Protein AF-A0A536DDC6-F1 (afdb_monomer_lite)

Structure (mmCIF, N/CA/C/O backbone):
data_AF-A0A536DDC6-F1
#
_entry.id   AF-A0A536DDC6-F1
#
loop_
_atom_site.group_PDB
_atom_site.id
_atom_site.type_symbol
_atom_site.label_atom_id
_atom_site.label_alt_id
_atom_site.label_comp_id
_atom_site.label_asym_id
_atom_site.label_entity_id
_atom_site.label_seq_id
_atom_site.pdbx_PDB_ins_code
_atom_site.Cartn_x
_atom_site.Cartn_y
_atom_site.Cartn_z
_atom_site.occupancy
_atom_site.B_iso_or_equiv
_atom_site.auth_seq_id
_atom_site.auth_comp_id
_atom_site.auth_asym_id
_atom_site.auth_atom_id
_atom_site.pdbx_PDB_model_num
ATOM 1 N N . MET A 1 1 ? -12.020 1.273 -2.823 1.00 86.56 1 MET A N 1
ATOM 2 C CA . MET A 1 1 ? -11.001 1.299 -1.746 1.00 86.56 1 MET A CA 1
ATOM 3 C C . MET A 1 1 ? -11.584 1.930 -0.496 1.00 86.56 1 MET A C 1
ATOM 5 O O . MET A 1 1 ? -11.653 1.221 0.490 1.00 86.56 1 MET A O 1
ATOM 9 N N . ALA A 1 2 ? -12.032 3.189 -0.550 1.00 88.56 2 ALA A N 1
ATOM 10 C CA . ALA A 1 2 ? -12.592 3.898 0.605 1.00 88.56 2 ALA A CA 1
ATOM 11 C C . ALA A 1 2 ? -13.832 3.214 1.211 1.00 88.56 2 ALA A C 1
ATOM 13 O O . ALA A 1 2 ? -13.877 3.026 2.417 1.00 88.56 2 ALA A O 1
ATOM 14 N N . ASP A 1 3 ? -14.771 2.751 0.380 1.00 93.94 3 ASP A N 1
ATOM 15 C CA . ASP A 1 3 ? -16.054 2.212 0.876 1.00 93.94 3 ASP A CA 1
ATOM 16 C C . ASP A 1 3 ? -15.953 0.810 1.493 1.00 93.94 3 ASP A C 1
ATOM 18 O O . ASP A 1 3 ? -16.800 0.391 2.272 1.00 93.94 3 ASP A O 1
ATOM 22 N 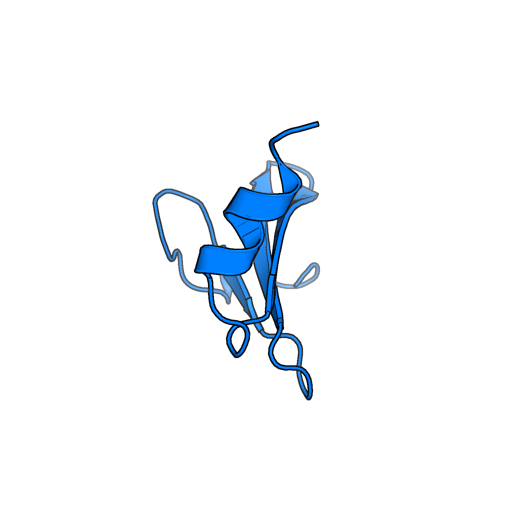N . ASN A 1 4 ? -14.920 0.049 1.124 1.00 96.19 4 ASN A N 1
ATOM 23 C CA . ASN A 1 4 ? -14.673 -1.284 1.668 1.00 96.19 4 ASN A CA 1
ATOM 24 C C . ASN A 1 4 ? -13.165 -1.585 1.611 1.00 96.19 4 ASN A C 1
ATOM 26 O O . ASN A 1 4 ? -12.706 -2.262 0.688 1.00 96.19 4 ASN A O 1
ATOM 30 N N . PRO A 1 5 ? -12.352 -1.042 2.531 1.00 96.19 5 PRO A N 1
ATOM 31 C CA . PRO A 1 5 ? -10.900 -1.214 2.500 1.00 96.19 5 PRO A CA 1
ATOM 32 C C . PRO A 1 5 ? -10.456 -2.596 3.003 1.00 96.19 5 PRO A C 1
ATOM 34 O O . PRO A 1 5 ? -9.345 -3.036 2.703 1.00 96.19 5 PRO A O 1
ATOM 37 N N . LEU A 1 6 ? -11.325 -3.309 3.727 1.00 97.12 6 LEU A N 1
ATOM 38 C CA . LEU A 1 6 ? -11.041 -4.638 4.270 1.00 97.12 6 LEU A CA 1
ATOM 39 C C . LEU A 1 6 ? -11.126 -5.755 3.221 1.00 97.12 6 LEU A C 1
ATOM 41 O O . LEU A 1 6 ? -10.521 -6.803 3.435 1.00 97.12 6 LEU A O 1
ATOM 45 N N . GLN A 1 7 ? -11.769 -5.518 2.067 1.00 97.25 7 GLN A N 1
ATOM 46 C CA . GLN A 1 7 ? -11.798 -6.478 0.949 1.00 97.25 7 GLN A CA 1
ATOM 47 C C . GLN A 1 7 ? -10.405 -6.794 0.372 1.00 97.25 7 GLN A C 1
ATOM 49 O O . GLN A 1 7 ? -10.217 -7.807 -0.296 1.00 97.25 7 GLN A O 1
ATOM 54 N N . PHE A 1 8 ? -9.425 -5.910 0.582 1.00 97.12 8 PHE A N 1
ATOM 55 C CA . PHE A 1 8 ? -8.066 -6.091 0.083 1.00 97.12 8 PHE A CA 1
ATOM 56 C C . PHE A 1 8 ? -7.244 -6.857 1.111 1.00 97.12 8 PHE A C 1
ATOM 58 O O . PHE A 1 8 ? -7.105 -6.401 2.244 1.00 97.12 8 PHE A O 1
ATOM 65 N N . ALA A 1 9 ? -6.657 -7.984 0.716 1.00 96.50 9 ALA A N 1
ATOM 66 C CA . ALA A 1 9 ? -5.810 -8.773 1.600 1.00 96.50 9 ALA A CA 1
ATOM 67 C C . ALA A 1 9 ? -4.608 -7.970 2.127 1.00 96.50 9 ALA A C 1
ATOM 69 O O . ALA A 1 9 ? -4.059 -7.091 1.450 1.00 96.50 9 ALA A O 1
ATOM 70 N N . VAL A 1 10 ? -4.189 -8.312 3.343 1.00 97.38 10 VAL A N 1
ATOM 71 C CA . VAL A 1 10 ? -2.922 -7.852 3.907 1.00 97.38 10 VAL A CA 1
ATOM 72 C C . VAL A 1 10 ? -1.784 -8.480 3.106 1.00 97.38 10 VAL A C 1
ATOM 74 O O . VAL A 1 10 ? -1.714 -9.698 2.972 1.00 97.38 10 VAL A O 1
ATOM 77 N N . LEU A 1 11 ? -0.905 -7.641 2.564 1.00 95.94 11 LEU A N 1
ATOM 78 C CA . LEU A 1 11 ? 0.253 -8.066 1.779 1.00 95.94 11 LEU A CA 1
ATOM 79 C C . LEU A 1 11 ? 1.500 -8.227 2.657 1.00 95.94 11 LEU A C 1
ATOM 81 O O . LEU A 1 11 ? 2.251 -9.182 2.499 1.00 95.94 11 LEU A O 1
ATOM 85 N N . HIS A 1 12 ? 1.731 -7.277 3.566 1.00 95.62 12 HIS A N 1
ATOM 86 C CA . HIS A 1 12 ? 2.852 -7.285 4.504 1.00 95.62 12 HIS A CA 1
ATOM 87 C C . HIS A 1 12 ? 2.502 -6.440 5.732 1.00 95.62 12 HIS A C 1
ATOM 89 O O . HIS A 1 12 ? 2.105 -5.285 5.581 1.00 95.62 12 HIS A O 1
ATOM 95 N N . ARG A 1 13 ? 2.671 -6.983 6.944 1.00 95.56 13 ARG A N 1
ATOM 96 C CA . ARG A 1 13 ? 2.277 -6.329 8.210 1.00 95.56 13 ARG A CA 1
ATOM 97 C C . ARG A 1 13 ? 0.815 -5.868 8.189 1.00 95.56 13 ARG A C 1
ATOM 99 O O . ARG A 1 13 ? -0.067 -6.707 8.219 1.00 95.56 13 ARG A O 1
ATOM 106 N N . ASN A 1 14 ? 0.547 -4.566 8.139 1.00 96.81 14 ASN A N 1
ATOM 107 C CA . ASN A 1 14 ? -0.789 -3.972 8.028 1.00 96.81 14 ASN A CA 1
ATOM 108 C C . ASN A 1 14 ? -1.040 -3.326 6.652 1.00 96.81 14 ASN A C 1
ATOM 110 O O . ASN A 1 14 ? -2.089 -2.718 6.437 1.00 96.81 14 ASN A O 1
ATOM 114 N N . ILE A 1 15 ? -0.093 -3.457 5.718 1.00 98.19 15 ILE A N 1
ATOM 115 C CA . ILE A 1 15 ? -0.167 -2.873 4.381 1.00 98.19 15 ILE A CA 1
ATOM 116 C C . ILE A 1 15 ? -1.073 -3.729 3.504 1.00 98.19 15 ILE A C 1
ATOM 118 O O . ILE A 1 15 ? -0.898 -4.945 3.385 1.00 98.19 15 ILE A O 1
ATOM 122 N N . ARG A 1 16 ? -2.009 -3.067 2.832 1.00 98.12 16 ARG A N 1
ATOM 123 C CA . ARG A 1 16 ? -2.927 -3.632 1.841 1.00 98.12 16 ARG A CA 1
ATOM 124 C C . ARG A 1 16 ? -2.644 -3.016 0.475 1.00 98.12 16 ARG A C 1
ATOM 126 O O . ARG A 1 16 ? -2.082 -1.925 0.382 1.00 98.12 16 ARG A O 1
ATOM 133 N N . ARG A 1 17 ? -3.023 -3.717 -0.598 1.00 97.62 17 ARG A N 1
ATOM 134 C CA . ARG A 1 17 ? -2.809 -3.258 -1.981 1.00 97.62 17 ARG A CA 1
ATOM 135 C C . ARG A 1 17 ? -4.094 -3.291 -2.799 1.00 97.62 17 ARG A C 1
ATOM 137 O O . ARG A 1 17 ? -4.662 -4.361 -3.004 1.00 97.62 17 ARG A O 1
ATOM 144 N N . ALA A 1 18 ? -4.475 -2.150 -3.368 1.00 97.19 18 ALA A N 1
ATOM 145 C CA . ALA A 1 18 ? -5.509 -2.052 -4.395 1.00 97.19 18 ALA A CA 1
ATOM 146 C C . ALA A 1 18 ? -4.870 -1.944 -5.789 1.00 97.19 18 ALA A C 1
ATOM 148 O O . ALA A 1 18 ? -3.956 -1.146 -6.000 1.00 97.19 18 ALA A O 1
ATOM 149 N N . ARG A 1 19 ? -5.346 -2.734 -6.760 1.00 95.38 19 ARG A N 1
ATOM 150 C CA . ARG A 1 19 ? -4.962 -2.560 -8.172 1.00 95.38 19 ARG A CA 1
ATOM 151 C C . ARG A 1 19 ? -5.789 -1.446 -8.801 1.00 95.38 19 ARG A C 1
ATOM 153 O O . ARG A 1 19 ? -7.006 -1.415 -8.633 1.00 95.38 19 ARG A O 1
ATOM 160 N N . VAL A 1 20 ? -5.139 -0.588 -9.580 1.00 94.12 20 VAL A N 1
ATOM 161 C CA . VAL A 1 20 ? -5.828 0.394 -10.422 1.00 94.12 20 VAL A CA 1
ATOM 162 C C . VAL A 1 20 ? -6.312 -0.322 -11.684 1.00 94.12 20 VAL A C 1
ATOM 164 O O . VAL A 1 20 ? -5.516 -0.875 -12.440 1.00 94.12 20 VAL A O 1
ATOM 167 N N . ARG A 1 21 ? -7.627 -0.375 -11.911 1.00 92.50 21 ARG A N 1
ATOM 168 C CA . ARG A 1 21 ? -8.190 -1.059 -13.085 1.00 92.50 21 ARG A CA 1
ATOM 169 C C . ARG A 1 21 ? -7.710 -0.377 -14.372 1.00 92.50 21 ARG A C 1
ATOM 171 O O . ARG A 1 21 ? -7.779 0.839 -14.476 1.00 92.50 21 ARG A O 1
ATOM 178 N N . GLY A 1 22 ? -7.239 -1.163 -15.342 1.00 93.69 22 GLY A N 1
ATOM 179 C CA . GLY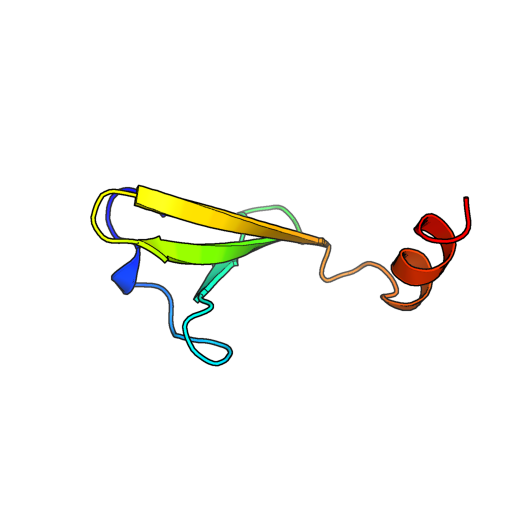 A 1 22 ? -6.769 -0.662 -16.643 1.00 93.69 22 GLY A CA 1
ATOM 180 C C . GLY A 1 22 ? -5.349 -0.085 -16.650 1.00 93.69 22 GLY A C 1
ATOM 181 O O . GLY A 1 22 ? -4.815 0.165 -17.723 1.00 93.69 22 GLY A O 1
ATOM 182 N N . PHE A 1 23 ? -4.705 0.060 -15.490 1.00 93.38 23 PHE A N 1
ATOM 183 C CA . PHE A 1 23 ? -3.348 0.592 -15.390 1.00 93.38 23 PHE A CA 1
ATOM 184 C C . PHE A 1 23 ? -2.454 -0.359 -14.589 1.00 93.38 23 PHE A C 1
ATOM 186 O O . PHE A 1 23 ? -2.909 -0.978 -13.626 1.00 93.38 23 PHE A O 1
ATOM 193 N N . PRO A 1 24 ? -1.158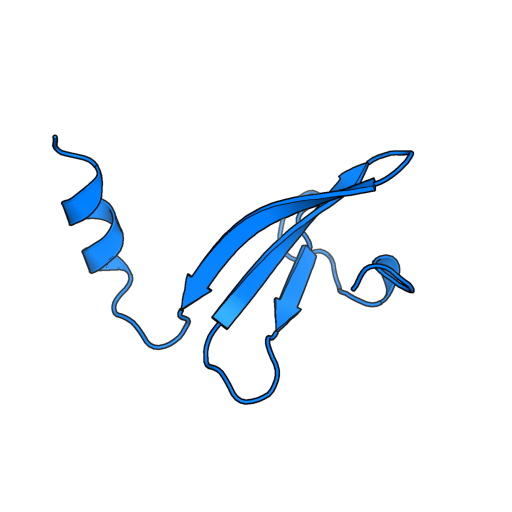 -0.481 -14.917 1.00 95.06 24 PRO A N 1
ATOM 194 C CA . PRO A 1 24 ? -0.247 -1.366 -14.197 1.00 95.06 24 PRO A CA 1
ATOM 195 C C . PRO A 1 24 ? 0.187 -0.776 -12.844 1.00 95.06 24 PRO A C 1
ATOM 197 O O . PRO A 1 24 ? 1.309 -1.008 -12.416 1.00 95.06 24 PRO A O 1
ATOM 200 N N . TYR A 1 25 ? -0.664 -0.008 -12.162 1.00 96.38 25 TYR A N 1
ATOM 201 C CA . TYR A 1 25 ? -0.361 0.606 -10.872 1.00 96.38 25 TYR A CA 1
ATOM 202 C C . TYR A 1 25 ? -1.035 -0.136 -9.714 1.00 96.38 25 TYR A C 1
ATOM 204 O O . TYR A 1 25 ? -2.179 -0.592 -9.813 1.00 96.38 25 TYR A O 1
ATOM 212 N N . GLY A 1 26 ? -0.320 -0.231 -8.595 1.00 96.12 26 GLY A N 1
ATOM 213 C CA . GLY A 1 26 ? -0.843 -0.658 -7.302 1.00 96.12 26 GLY A CA 1
ATOM 214 C C . GLY A 1 26 ? -0.754 0.476 -6.285 1.00 96.12 26 GLY A C 1
ATOM 215 O O . GLY A 1 26 ? 0.319 1.055 -6.111 1.00 96.12 26 GLY A O 1
ATOM 216 N N . LEU A 1 27 ? -1.866 0.760 -5.610 1.00 97.25 27 LEU A N 1
ATOM 217 C CA . LEU A 1 27 ? -1.925 1.648 -4.450 1.00 97.25 27 LEU A CA 1
ATOM 218 C C . LEU A 1 27 ? -1.723 0.818 -3.187 1.00 97.25 27 LEU A C 1
ATOM 220 O O . LEU A 1 27 ? -2.477 -0.126 -2.943 1.00 97.25 27 LEU A O 1
ATOM 224 N N . PHE A 1 28 ? -0.710 1.165 -2.405 1.00 97.56 28 PHE A N 1
ATOM 225 C CA . PHE A 1 28 ? -0.393 0.543 -1.128 1.00 97.56 28 PHE A CA 1
ATOM 226 C C . PHE A 1 28 ? -0.883 1.461 -0.023 1.00 97.56 28 PHE A C 1
ATOM 228 O O . PHE A 1 28 ? -0.600 2.660 -0.043 1.00 97.56 28 PHE A O 1
ATOM 235 N N . PHE A 1 29 ? -1.635 0.908 0.918 1.00 98.19 29 PHE A N 1
ATOM 236 C CA . PHE A 1 29 ? -2.302 1.695 1.941 1.00 98.19 29 PHE A CA 1
ATOM 237 C C . PHE A 1 29 ? -2.402 0.943 3.264 1.00 98.19 29 PHE A C 1
ATOM 239 O O . PHE A 1 29 ? -2.326 -0.287 3.305 1.00 98.19 29 PHE A O 1
ATOM 246 N N . ILE A 1 30 ? -2.606 1.703 4.332 1.00 98.31 30 ILE A N 1
ATOM 247 C CA . ILE A 1 30 ? -2.986 1.206 5.655 1.00 98.31 30 ILE A CA 1
ATOM 248 C C . ILE A 1 30 ? -4.370 1.749 6.019 1.00 98.31 30 ILE A C 1
ATOM 250 O O . ILE A 1 30 ? -4.851 2.716 5.423 1.00 98.31 30 ILE A O 1
ATOM 254 N N . ILE A 1 31 ? -5.019 1.100 6.980 1.00 97.75 31 ILE A N 1
ATOM 255 C CA . ILE A 1 31 ? -6.283 1.560 7.556 1.00 97.75 31 ILE A CA 1
ATOM 256 C C . ILE A 1 31 ? -5.958 2.110 8.942 1.00 97.75 31 ILE A C 1
ATOM 258 O O . ILE A 1 31 ? -5.415 1.381 9.773 1.00 97.75 31 ILE A O 1
ATOM 262 N N . GLU A 1 32 ? -6.267 3.382 9.157 1.00 96.12 32 GLU A N 1
ATOM 263 C CA . GLU A 1 32 ? -6.285 4.035 10.466 1.00 96.12 32 GLU A CA 1
ATOM 264 C C . GLU A 1 32 ? -7.743 4.173 10.933 1.00 96.12 32 GLU A C 1
ATOM 266 O O . GLU A 1 32 ? -8.671 3.865 10.184 1.00 96.12 32 GLU A O 1
ATOM 271 N N . THR A 1 33 ? -7.956 4.603 12.178 1.00 94.12 33 THR A N 1
ATOM 272 C CA . THR A 1 33 ? -9.278 4.609 12.829 1.00 94.12 33 THR A CA 1
ATOM 273 C C . THR A 1 33 ? -10.358 5.334 12.020 1.00 94.12 33 THR A C 1
ATOM 275 O O . THR A 1 33 ? -11.493 4.870 11.969 1.00 94.12 33 THR A O 1
ATOM 278 N N . ASP A 1 34 ? -10.015 6.449 11.379 1.00 95.19 34 ASP A N 1
ATOM 279 C CA . ASP A 1 34 ? -10.945 7.346 10.686 1.00 95.19 34 ASP A CA 1
ATOM 280 C C . ASP A 1 34 ? -10.686 7.455 9.176 1.00 95.19 34 ASP A C 1
ATOM 282 O O . ASP A 1 34 ? -11.425 8.139 8.466 1.00 95.19 34 ASP 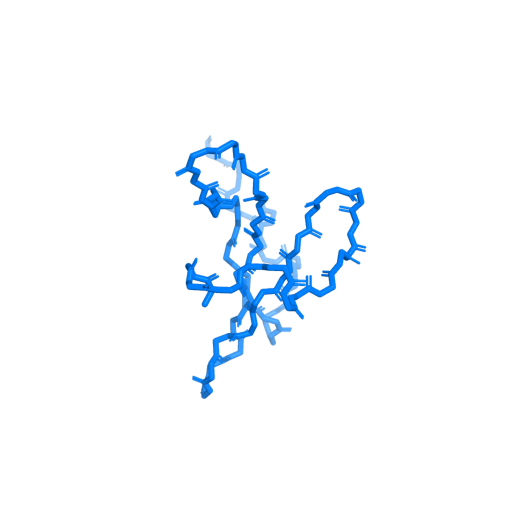A O 1
ATOM 286 N N . ARG A 1 35 ? -9.634 6.806 8.660 1.00 96.00 35 ARG A N 1
ATOM 287 C CA . ARG A 1 35 ? -9.184 7.033 7.282 1.00 96.00 35 ARG A CA 1
ATOM 288 C C . ARG A 1 35 ? -8.355 5.900 6.697 1.00 96.00 35 ARG A C 1
ATOM 290 O O . ARG A 1 35 ? -7.744 5.086 7.384 1.00 96.00 35 ARG A O 1
ATOM 297 N N . VAL A 1 36 ? -8.279 5.910 5.371 1.00 97.50 36 VAL A N 1
ATOM 298 C CA . VAL A 1 36 ? -7.335 5.101 4.600 1.00 97.50 36 VAL A CA 1
ATOM 299 C C . VAL A 1 36 ? -6.158 5.982 4.205 1.00 97.50 36 VAL A C 1
ATOM 301 O O . VAL A 1 36 ? -6.344 6.989 3.524 1.00 97.50 36 VAL A O 1
ATOM 304 N N . VAL A 1 37 ? -4.945 5.586 4.587 1.00 97.75 37 VAL A N 1
ATOM 305 C CA . VAL A 1 37 ? -3.721 6.324 4.250 1.00 97.75 37 VAL A CA 1
ATOM 306 C C . VAL A 1 37 ? -2.995 5.600 3.128 1.00 97.75 37 VAL A C 1
ATOM 308 O O . VAL A 1 37 ? -2.520 4.478 3.308 1.00 97.75 37 VAL A O 1
ATOM 311 N N . VAL A 1 38 ? -2.902 6.237 1.960 1.00 97.69 38 VAL A N 1
ATOM 312 C CA . VAL A 1 38 ? -2.092 5.736 0.842 1.00 97.69 38 VAL A CA 1
ATOM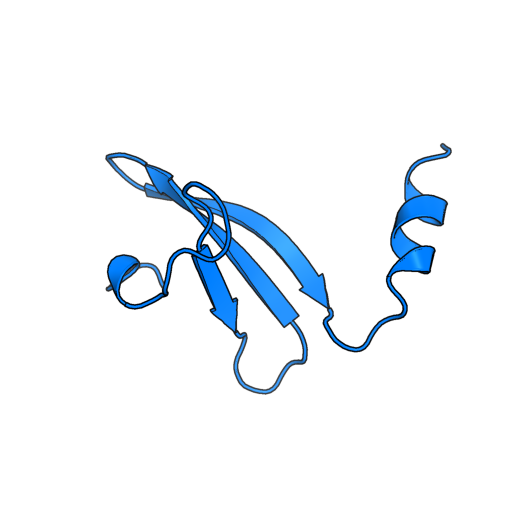 313 C C . VAL A 1 38 ? -0.633 6.081 1.113 1.00 97.69 38 VAL A C 1
ATOM 315 O O . VAL A 1 38 ? -0.271 7.251 1.169 1.00 97.69 38 VAL A O 1
ATOM 318 N N . ILE A 1 39 ? 0.202 5.056 1.263 1.00 97.12 39 ILE A N 1
ATOM 319 C CA . ILE A 1 39 ? 1.625 5.198 1.601 1.00 97.12 39 ILE A CA 1
ATOM 320 C C . ILE A 1 39 ? 2.539 5.047 0.382 1.00 97.12 39 ILE A C 1
ATOM 322 O O . ILE A 1 39 ? 3.675 5.509 0.409 1.00 97.12 39 ILE A O 1
ATOM 326 N N . ALA A 1 40 ? 2.069 4.402 -0.694 1.00 95.19 40 ALA A N 1
ATOM 327 C CA . ALA A 1 40 ? 2.825 4.310 -1.941 1.00 95.19 40 ALA A CA 1
ATOM 328 C C . ALA A 1 40 ? 1.941 4.035 -3.167 1.00 95.19 40 ALA A C 1
ATOM 330 O O . ALA A 1 40 ? 0.874 3.424 -3.075 1.00 95.19 40 ALA A O 1
ATOM 331 N N . CYS A 1 41 ? 2.439 4.427 -4.341 1.00 95.00 41 CYS A N 1
ATOM 332 C CA . CYS A 1 41 ? 1.860 4.125 -5.648 1.00 95.00 41 CYS A CA 1
ATOM 333 C C . CYS A 1 41 ? 2.963 3.591 -6.573 1.00 95.00 41 CYS A C 1
ATOM 335 O O . CYS A 1 41 ? 3.867 4.333 -6.958 1.00 95.00 41 CYS A O 1
ATOM 337 N N . PHE A 1 42 ? 2.901 2.304 -6.930 1.00 92.38 42 PHE A N 1
ATOM 338 C CA . PHE A 1 42 ? 3.946 1.649 -7.725 1.00 92.38 42 PHE A CA 1
ATOM 339 C C . PHE A 1 42 ? 3.425 1.098 -9.047 1.00 92.38 42 PHE A C 1
ATOM 341 O O . PHE A 1 42 ? 2.403 0.418 -9.093 1.00 92.38 42 PHE A O 1
ATOM 348 N N . HIS A 1 43 ? 4.185 1.341 -10.115 1.00 93.25 43 HIS A N 1
ATOM 349 C CA . HIS A 1 43 ? 3.944 0.791 -11.444 1.00 93.25 43 HIS A CA 1
ATOM 350 C C . HIS A 1 43 ? 4.590 -0.598 -11.568 1.00 93.25 43 HIS A C 1
ATOM 352 O O . HIS A 1 43 ? 5.805 -0.714 -11.712 1.00 93.25 43 HIS A O 1
ATOM 358 N N . ALA A 1 44 ? 3.780 -1.651 -11.559 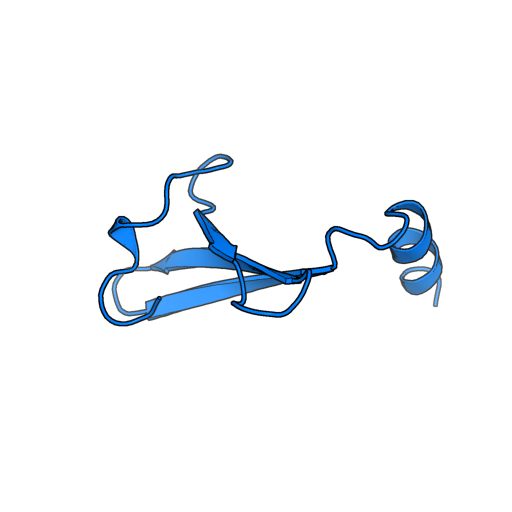1.00 90.12 44 ALA A N 1
ATOM 359 C CA . ALA A 1 44 ? 4.197 -3.049 -11.510 1.00 90.12 44 ALA A CA 1
ATOM 360 C C . ALA A 1 44 ? 4.991 -3.534 -12.738 1.00 90.12 44 ALA A C 1
ATOM 362 O O . ALA A 1 44 ? 5.736 -4.496 -12.617 1.00 90.12 44 ALA A O 1
ATOM 363 N N . SER A 1 45 ? 4.863 -2.892 -13.906 1.00 90.75 45 SER A N 1
ATOM 364 C CA . SER A 1 45 ? 5.630 -3.268 -15.110 1.00 90.75 45 SER A CA 1
ATOM 365 C C . SER A 1 45 ? 6.893 -2.433 -15.359 1.00 90.75 45 SER A C 1
ATOM 367 O O . SER A 1 45 ? 7.562 -2.632 -16.368 1.00 90.75 45 SER A O 1
ATOM 369 N N . ARG A 1 46 ? 7.251 -1.492 -14.470 1.00 89.69 46 ARG A N 1
ATOM 370 C CA . ARG A 1 46 ? 8.530 -0.764 -14.582 1.00 89.69 46 ARG A CA 1
ATOM 371 C C . ARG A 1 46 ? 9.627 -1.547 -13.868 1.00 89.69 46 ARG A C 1
ATOM 373 O O . ARG A 1 46 ? 9.375 -2.132 -12.822 1.00 89.69 46 ARG A O 1
ATOM 380 N N . ASN A 1 47 ? 10.850 -1.492 -14.402 1.00 87.94 47 ASN A N 1
ATOM 381 C CA . ASN A 1 47 ? 12.017 -2.046 -13.719 1.00 87.94 47 ASN A CA 1
ATOM 382 C C . ASN A 1 47 ? 12.167 -1.370 -12.337 1.00 87.94 47 ASN A C 1
ATOM 384 O O . ASN A 1 47 ? 12.329 -0.142 -12.296 1.00 87.94 47 ASN A O 1
ATOM 388 N N . PRO A 1 48 ? 12.120 -2.135 -11.228 1.00 84.56 48 PRO A N 1
ATOM 389 C CA . PRO A 1 48 ? 12.218 -1.579 -9.887 1.00 84.56 48 PRO A CA 1
ATOM 390 C C . PRO A 1 48 ? 13.549 -0.855 -9.661 1.00 84.56 48 PRO A C 1
ATOM 392 O O . PRO A 1 48 ? 13.550 0.173 -9.008 1.00 84.56 48 PRO A O 1
ATOM 395 N N . ALA A 1 49 ? 14.666 -1.255 -10.274 1.00 84.94 49 ALA A N 1
ATOM 396 C CA . ALA A 1 49 ? 15.951 -0.572 -10.076 1.00 84.94 49 ALA A CA 1
ATOM 397 C C . ALA A 1 49 ? 15.901 0.945 -10.375 1.00 84.94 49 ALA A C 1
ATOM 399 O O . ALA A 1 49 ? 16.653 1.711 -9.779 1.00 84.94 49 ALA A O 1
ATOM 400 N N . ARG A 1 50 ? 14.963 1.404 -11.221 1.00 81.00 50 ARG A N 1
ATOM 401 C CA . ARG A 1 50 ? 14.790 2.831 -11.545 1.00 81.00 50 ARG A CA 1
ATOM 402 C C . ARG A 1 50 ? 14.364 3.706 -10.363 1.00 81.00 50 ARG A C 1
ATOM 404 O O . ARG A 1 50 ? 14.524 4.917 -10.470 1.00 81.00 50 ARG A O 1
ATOM 411 N N . TRP A 1 51 ? 13.778 3.160 -9.293 1.00 76.00 51 TRP A N 1
ATOM 412 C CA . TRP A 1 51 ? 13.358 3.994 -8.158 1.00 76.00 51 TRP A CA 1
ATOM 413 C C . TRP A 1 51 ? 14.549 4.504 -7.338 1.00 76.00 51 TRP A C 1
ATOM 415 O O . TRP A 1 51 ? 14.493 5.638 -6.879 1.00 76.00 51 TRP A O 1
ATOM 425 N N . HIS A 1 52 ? 15.632 3.725 -7.232 1.00 74.00 52 HIS A N 1
ATOM 426 C CA . HIS A 1 52 ? 16.845 4.122 -6.507 1.00 74.00 52 HIS A CA 1
ATOM 427 C C . HIS A 1 52 ? 17.496 5.370 -7.119 1.00 74.00 52 HIS A C 1
ATOM 429 O O . HIS A 1 52 ? 17.884 6.272 -6.395 1.00 74.00 52 HIS A O 1
ATOM 435 N N . LEU A 1 53 ? 17.478 5.491 -8.453 1.00 74.44 53 LEU A N 1
ATOM 436 C CA . LEU A 1 53 ? 18.047 6.634 -9.187 1.00 74.44 53 LEU A CA 1
ATOM 437 C C . LEU A 1 53 ? 17.382 7.988 -8.876 1.00 74.44 53 LEU A C 1
ATOM 439 O O . LEU A 1 53 ? 17.856 9.016 -9.346 1.00 74.44 53 LEU A O 1
ATOM 443 N N . ARG A 1 54 ? 16.241 8.008 -8.175 1.00 66.31 54 ARG A N 1
ATOM 444 C CA . ARG A 1 54 ? 15.507 9.242 -7.852 1.00 66.31 54 ARG A CA 1
ATOM 445 C C . ARG A 1 54 ? 15.842 9.810 -6.470 1.00 66.31 54 ARG A C 1
ATOM 447 O O . ARG A 1 54 ? 15.414 10.924 -6.197 1.00 66.31 54 ARG A O 1
ATOM 454 N N . GLY A 1 55 ? 16.511 9.041 -5.607 1.00 61.16 55 GLY A N 1
ATOM 455 C CA . GLY A 1 55 ? 16.780 9.411 -4.211 1.00 61.16 55 GLY A CA 1
ATOM 456 C C . GLY A 1 55 ? 18.121 10.106 -3.968 1.00 61.16 55 GLY A C 1
ATOM 457 O O . GLY A 1 55 ? 18.329 10.602 -2.870 1.00 61.16 55 GLY A O 1
ATOM 458 N N . ASP A 1 56 ? 18.994 10.157 -4.975 1.00 55.88 56 ASP A N 1
ATOM 459 C CA . ASP A 1 56 ? 20.359 10.687 -4.869 1.00 55.88 56 ASP A CA 1
ATOM 460 C C . ASP A 1 56 ? 20.447 12.159 -5.336 1.00 55.88 56 ASP A C 1
ATOM 462 O O . ASP A 1 56 ? 21.262 12.493 -6.199 1.00 55.88 56 ASP A O 1
ATOM 466 N N . LEU A 1 57 ? 19.571 13.031 -4.816 1.00 51.03 57 LEU A N 1
ATOM 467 C CA . LEU A 1 57 ? 19.648 14.493 -4.987 1.00 51.03 57 LEU A CA 1
ATOM 468 C C . LEU A 1 57 ? 19.985 15.184 -3.666 1.00 51.03 57 LEU A C 1
ATOM 470 O O . LEU A 1 57 ? 19.355 14.821 -2.647 1.00 51.03 57 LEU A O 1
#

Secondary structure (DSSP, 8-state):
--S-GGGSPEEETTEEEEEPTTSSEEEEEEE-SS-EEEEEEEETTS-GGGGGGGS--

pLDDT: mean 90.92, std 10.68, range [51.03, 98.31]

Foldseek 3Di:
DWVCQPVFDDPPDQWGWDDDPPFQKIFIWGDDPPDIGGPDIDRNPDDPVVVVVVPPD

Sequence (57 aa):
MADNPLQFAVLHRNIRRARVRGFPYGLFFIIETDRVVVIACFHASRNPARWHLRGDL

Radius of gyration: 13.02 Å; chains: 1; bounding box: 36×23×30 Å